Protein AF-A0A3P8KTK4-F1 (afdb_monomer)

Nearest PDB structures (foldseek):
  6efv-assembly1_A  TM=1.000E+00  e=2.292E-14  Escherichia coli
  1ddi-assembly1_A  TM=9.531E-01  e=2.652E-13  Escherichia coli
  2ok8-assembly1_B  TM=7.585E-01  e=8.752E-03  Plasmodium falciparum 3D7
  5ogx-assembly1_A  TM=6.996E-01  e=1.082E-01  Amycolatopsis methanolica 239
  9ayr-assembly1_C  TM=4.311E-01  e=2.240E-01  Saccharomyces cerevisiae

Organism: Raoultella terrigena (NCBI:txid577)

InterPro domains:
  IPR001433 Oxidoreductase FAD/NAD(P)-binding [PF00175] (48-99)
  IPR001709 Flavoprotein pyridine nucleotide cytochrome reductase [PR00371] (10-19)
  IPR001709 Flavoprotein pyridine nucleotide cytochrome reductase [PR00371] (47-66)
  IPR001709 Flavoprotein pyridine nucleotide cytochrome reductase [PR00371] (72-81)
  IPR001709 Flavoprotein pyridine nucleotide cytochrome reductase [PR00371] (85-96)
  IPR039261 Ferredoxin-NADP reductase (FNR), nucleotide-binding domain [G3DSA:3.40.50.80] (36-125)
  IPR039261 Ferredoxin-NADP reductase (FNR), nucleotide-binding domain [SSF52343] (35-105)

Sequence (134 aa):
MTSKARARAGGASSFLADRVEEDGEVRVFIEHNDNFRLPANPQTPVIMIGPGTGIAPFRAFMQQRAAEGAEGKNWLFFGNPHFTEDFLYQVEWQSYVKEGVLSRIDSGLVPRSTTKSLRSGQAARAGGRTVALD

pLDDT: mean 81.79, std 23.01, range [28.19, 98.56]

Structure (mmCIF, N/CA/C/O backbone):
data_AF-A0A3P8KTK4-F1
#
_entry.id   AF-A0A3P8KTK4-F1
#
loop_
_atom_site.group_PDB
_atom_site.id
_atom_site.type_symbol
_atom_site.label_atom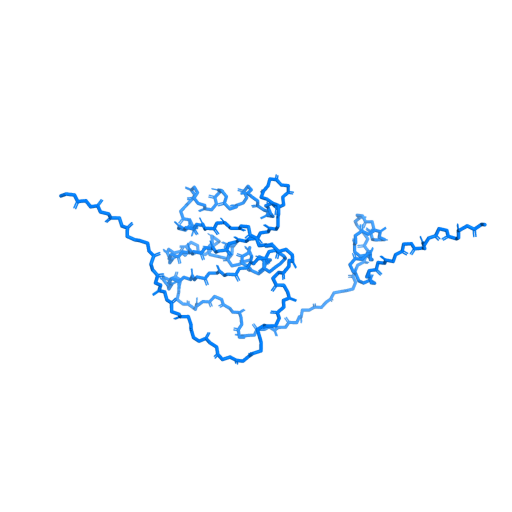_id
_atom_site.label_alt_id
_atom_site.label_comp_id
_atom_site.label_asym_id
_atom_site.label_entity_id
_atom_site.label_seq_id
_atom_site.pdbx_PDB_ins_code
_atom_site.Cartn_x
_atom_site.Cartn_y
_atom_site.Cartn_z
_atom_site.occupancy
_atom_site.B_iso_or_equiv
_atom_site.auth_seq_id
_atom_site.auth_comp_id
_atom_site.auth_asym_id
_atom_site.auth_atom_id
_atom_site.pdbx_PDB_model_num
ATOM 1 N N . MET A 1 1 ? 34.768 9.206 -31.311 1.00 45.50 1 MET A N 1
ATOM 2 C CA . MET A 1 1 ? 33.555 8.361 -31.264 1.00 45.50 1 MET A CA 1
ATOM 3 C C . MET A 1 1 ? 33.237 8.059 -29.808 1.00 45.50 1 MET A C 1
ATOM 5 O O . MET A 1 1 ? 33.858 7.185 -29.224 1.00 45.50 1 MET A O 1
ATOM 9 N N . THR A 1 2 ? 32.351 8.827 -29.180 1.00 51.47 2 THR A N 1
ATOM 10 C CA . THR A 1 2 ? 31.873 8.529 -27.825 1.00 51.47 2 THR A CA 1
ATOM 11 C C . THR A 1 2 ? 30.821 7.427 -27.921 1.00 51.47 2 THR A C 1
ATOM 13 O O . THR A 1 2 ? 29.769 7.611 -28.530 1.00 51.47 2 THR A O 1
ATOM 16 N N . SER A 1 3 ? 31.113 6.244 -27.379 1.00 65.00 3 SER A N 1
ATOM 17 C CA . SER A 1 3 ? 30.125 5.168 -27.284 1.00 65.00 3 SER A CA 1
ATOM 18 C C . SER A 1 3 ? 28.942 5.660 -26.446 1.00 65.00 3 SER A C 1
ATOM 20 O O . SER A 1 3 ? 29.123 5.988 -25.272 1.00 65.00 3 SER A O 1
ATOM 22 N N . LYS A 1 4 ? 27.735 5.721 -27.022 1.00 71.00 4 LYS A N 1
ATOM 23 C CA . LYS A 1 4 ? 26.505 5.926 -26.241 1.00 71.00 4 LYS A CA 1
ATOM 24 C C . LY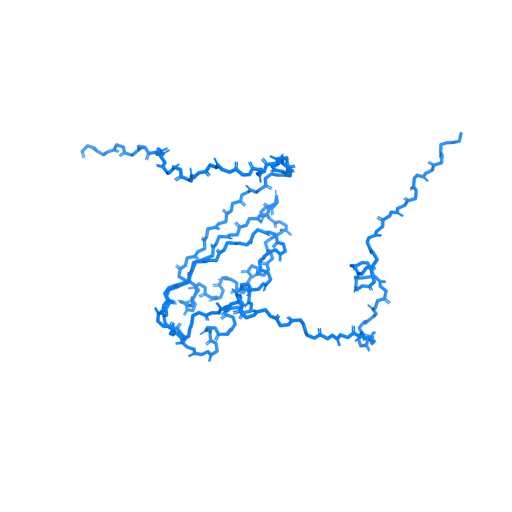S A 1 4 ? 26.437 4.842 -25.161 1.00 71.00 4 LYS A C 1
ATOM 26 O O . LYS A 1 4 ? 26.539 3.655 -25.470 1.00 71.00 4 LYS A O 1
ATOM 31 N N . ALA A 1 5 ? 26.290 5.247 -23.902 1.00 79.31 5 ALA A N 1
ATOM 32 C CA . ALA A 1 5 ? 26.124 4.312 -22.798 1.00 79.31 5 ALA A CA 1
ATOM 33 C C . ALA A 1 5 ? 24.862 3.459 -23.022 1.00 79.31 5 ALA A C 1
ATOM 35 O O . ALA A 1 5 ? 23.799 3.985 -23.351 1.00 79.31 5 ALA A O 1
ATOM 36 N N . ARG A 1 6 ? 24.981 2.134 -22.870 1.00 87.00 6 ARG A N 1
ATOM 37 C CA . ARG A 1 6 ? 23.844 1.207 -22.976 1.00 87.00 6 ARG A CA 1
ATOM 38 C C . ARG A 1 6 ? 22.940 1.369 -21.750 1.00 87.00 6 ARG A C 1
ATOM 40 O O . ARG A 1 6 ? 23.436 1.298 -20.626 1.00 87.00 6 ARG A O 1
ATOM 47 N N . ALA A 1 7 ? 21.633 1.516 -21.968 1.00 90.75 7 ALA A N 1
ATOM 48 C CA . ALA A 1 7 ? 20.640 1.526 -20.895 1.00 90.75 7 ALA A CA 1
ATOM 49 C C . ALA A 1 7 ? 20.676 0.214 -20.086 1.00 90.75 7 ALA A C 1
ATOM 51 O O . ALA A 1 7 ? 20.904 -0.868 -20.634 1.00 90.75 7 ALA A O 1
ATOM 52 N N . ARG A 1 8 ? 20.483 0.311 -18.768 1.00 93.69 8 ARG A N 1
ATOM 53 C CA . ARG A 1 8 ? 20.474 -0.822 -17.831 1.00 93.69 8 ARG A CA 1
ATOM 54 C C . ARG A 1 8 ? 19.179 -0.786 -17.023 1.00 93.69 8 ARG A C 1
ATOM 56 O O . ARG A 1 8 ? 18.750 0.293 -16.633 1.00 93.69 8 ARG A O 1
ATOM 63 N N . ALA A 1 9 ? 18.603 -1.955 -16.753 1.00 96.12 9 ALA A N 1
ATOM 64 C CA . ALA A 1 9 ? 17.367 -2.108 -15.987 1.00 96.12 9 ALA A CA 1
ATOM 65 C C . ALA A 1 9 ? 17.438 -3.339 -15.064 1.00 96.12 9 ALA A C 1
ATOM 67 O O . ALA A 1 9 ? 18.241 -4.248 -15.296 1.00 96.12 9 ALA A O 1
ATOM 68 N N . GLY A 1 10 ? 16.613 -3.356 -14.012 1.00 95.81 10 GLY A N 1
ATOM 69 C CA . GLY A 1 10 ? 16.494 -4.491 -13.091 1.00 95.81 10 GLY A CA 1
ATOM 70 C C . GLY A 1 10 ? 15.762 -5.670 -13.734 1.00 95.81 10 GLY A C 1
ATOM 71 O O . GLY A 1 10 ? 14.813 -5.468 -14.483 1.00 95.81 10 GLY A O 1
ATOM 72 N N . GLY A 1 11 ? 16.190 -6.903 -13.448 1.00 97.38 11 GLY A N 1
ATOM 73 C CA . GLY A 1 11 ? 15.676 -8.104 -14.121 1.00 97.38 11 GLY A CA 1
ATOM 74 C C . GLY A 1 11 ? 14.173 -8.327 -13.927 1.00 97.38 11 GLY A C 1
ATOM 75 O O . GLY A 1 11 ? 13.434 -8.338 -14.903 1.00 97.38 11 GLY A O 1
ATOM 76 N N . ALA A 1 12 ? 13.720 -8.455 -12.677 1.00 96.56 12 ALA A N 1
ATOM 77 C CA . ALA A 1 12 ? 12.318 -8.752 -12.369 1.00 96.56 12 ALA A CA 1
ATOM 78 C C . ALA A 1 12 ? 11.377 -7.573 -12.666 1.00 96.56 12 ALA A C 1
ATOM 80 O O . ALA A 1 12 ? 10.322 -7.764 -13.260 1.00 96.56 12 ALA A O 1
ATOM 81 N N . SER A 1 13 ? 11.770 -6.349 -12.301 1.00 95.81 13 SER A N 1
ATOM 82 C CA . SER A 1 13 ? 10.937 -5.163 -12.521 1.00 95.81 13 SER A CA 1
ATOM 83 C C . SER A 1 13 ? 10.761 -4.836 -14.004 1.00 95.81 13 SER A C 1
ATOM 85 O O . SER A 1 13 ? 9.641 -4.568 -14.412 1.00 95.81 13 SER A O 1
ATOM 87 N N . SER A 1 14 ? 11.820 -4.915 -14.824 1.00 96.44 14 SER A N 1
ATOM 88 C CA . SER A 1 14 ? 11.682 -4.726 -16.282 1.00 96.44 14 SER A CA 1
ATOM 89 C C . SER A 1 14 ? 11.006 -5.906 -16.972 1.00 96.44 14 SER A C 1
ATOM 91 O O . SER A 1 14 ? 10.364 -5.722 -17.995 1.00 96.44 14 SER A O 1
ATOM 93 N N . PHE A 1 15 ? 11.124 -7.125 -16.433 1.00 97.00 15 PHE A N 1
ATOM 94 C CA . PHE A 1 15 ? 10.346 -8.253 -16.936 1.00 97.00 15 PHE A CA 1
ATOM 95 C C . PHE A 1 15 ? 8.844 -7.981 -16.789 1.00 97.00 15 PHE A C 1
ATOM 97 O O . PHE A 1 15 ? 8.130 -8.052 -17.782 1.00 97.00 15 PHE A O 1
ATOM 104 N N . LEU A 1 16 ? 8.398 -7.595 -15.588 1.00 96.69 16 LEU A N 1
ATOM 105 C CA . LEU A 1 16 ? 6.993 -7.271 -15.330 1.00 96.69 16 LEU A CA 1
ATOM 106 C C . LEU A 1 16 ? 6.514 -6.014 -16.068 1.00 96.69 16 LEU A C 1
ATOM 108 O O . LEU A 1 16 ? 5.364 -5.975 -16.478 1.00 96.69 16 LEU A O 1
ATOM 112 N N . ALA A 1 17 ? 7.364 -4.994 -16.216 1.00 95.50 17 ALA A N 1
ATOM 113 C CA . ALA A 1 17 ? 6.969 -3.728 -16.832 1.00 95.50 17 ALA A CA 1
ATOM 114 C C . ALA A 1 17 ? 6.997 -3.749 -18.369 1.00 95.50 17 ALA A C 1
ATOM 116 O O . ALA A 1 17 ? 6.132 -3.143 -18.991 1.00 95.50 17 ALA A O 1
ATOM 117 N N . ASP A 1 18 ? 7.985 -4.421 -18.974 1.00 95.44 18 ASP A N 1
ATOM 118 C CA . ASP A 1 18 ? 8.307 -4.237 -20.397 1.00 95.44 18 ASP A CA 1
ATOM 119 C C . ASP A 1 18 ? 8.185 -5.517 -21.241 1.00 95.44 18 ASP A C 1
ATOM 121 O O . ASP A 1 18 ? 8.278 -5.442 -22.465 1.00 95.44 18 ASP A O 1
ATOM 125 N N . ARG A 1 19 ? 8.097 -6.707 -20.623 1.00 94.38 19 ARG A N 1
ATOM 126 C CA . ARG A 1 19 ? 8.221 -7.993 -21.348 1.00 94.38 19 ARG A CA 1
ATOM 127 C C . ARG A 1 19 ? 7.021 -8.917 -21.233 1.00 94.38 19 ARG A C 1
ATOM 129 O O . ARG A 1 19 ? 6.904 -9.822 -22.053 1.00 94.38 19 ARG A O 1
ATOM 136 N N . VAL A 1 20 ? 6.200 -8.749 -20.203 1.00 96.69 20 VAL A N 1
ATOM 137 C CA . VAL A 1 20 ? 4.949 -9.493 -20.047 1.00 96.69 20 VAL A CA 1
ATOM 138 C C . VAL A 1 20 ? 3.840 -8.639 -20.644 1.00 96.69 20 VAL A C 1
ATOM 140 O O . VAL A 1 20 ? 3.637 -7.509 -20.212 1.00 96.69 20 VAL A O 1
ATOM 143 N N . GLU A 1 21 ? 3.165 -9.167 -21.659 1.00 95.94 21 GLU A N 1
ATOM 144 C CA . GLU A 1 21 ? 1.981 -8.535 -22.244 1.00 95.94 21 GLU A CA 1
ATOM 145 C C . GLU A 1 21 ? 0.749 -8.784 -21.361 1.00 95.94 21 GLU A C 1
ATOM 147 O O . GLU A 1 21 ? 0.763 -9.649 -20.478 1.00 95.94 21 GLU A O 1
ATOM 152 N N . GLU A 1 22 ? -0.325 -8.026 -21.593 1.00 95.31 22 GLU A N 1
ATOM 153 C CA . GLU A 1 22 ? -1.630 -8.336 -21.002 1.00 95.31 22 GLU A CA 1
ATOM 154 C C . GLU A 1 22 ? -2.015 -9.789 -21.331 1.00 95.31 22 GLU A C 1
ATOM 156 O O . GLU A 1 22 ? -1.695 -10.300 -22.403 1.00 95.31 22 GLU A O 1
ATOM 161 N N . ASP A 1 23 ? -2.626 -10.479 -20.367 1.00 95.50 23 ASP A 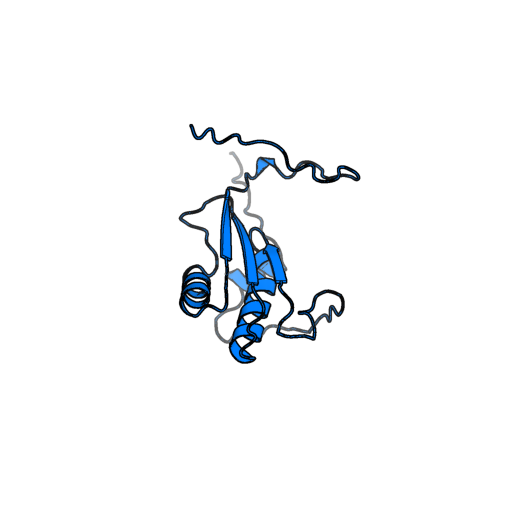N 1
ATOM 162 C CA . ASP A 1 23 ? -2.929 -11.920 -20.419 1.00 95.50 23 ASP A CA 1
ATOM 163 C C . ASP A 1 23 ? -1.707 -12.863 -20.523 1.00 95.50 23 ASP A C 1
ATOM 165 O O . ASP A 1 23 ? -1.858 -14.078 -20.672 1.00 95.50 23 ASP A O 1
ATOM 169 N N . GLY A 1 24 ? -0.484 -12.340 -20.378 1.00 94.88 24 GLY A N 1
ATOM 170 C CA . GLY A 1 24 ? 0.744 -13.128 -20.316 1.00 94.88 24 GLY A CA 1
ATOM 171 C C . GLY A 1 24 ? 0.901 -13.937 -19.020 1.00 94.88 24 GLY A C 1
ATOM 172 O O . GLY A 1 24 ? 0.414 -13.575 -17.948 1.00 94.88 24 GLY A O 1
ATOM 173 N N . GLU A 1 25 ? 1.645 -15.043 -19.093 1.00 96.62 25 GLU A N 1
ATOM 174 C CA . GLU A 1 25 ? 1.872 -15.919 -17.939 1.00 96.62 25 GLU A CA 1
ATOM 175 C C . GLU A 1 25 ? 3.003 -15.421 -17.025 1.00 96.62 25 GLU A C 1
ATOM 177 O O . GLU A 1 25 ? 4.123 -15.140 -17.464 1.00 96.62 25 GLU A O 1
ATOM 182 N N . VAL A 1 26 ? 2.749 -15.414 -15.712 1.00 97.56 26 VAL A N 1
ATOM 183 C CA . VAL A 1 26 ? 3.752 -15.116 -14.681 1.00 97.56 26 VAL A CA 1
ATOM 184 C C . VAL A 1 26 ? 3.749 -16.218 -13.630 1.00 97.56 26 VAL A C 1
ATOM 186 O O . VAL A 1 26 ? 2.714 -16.576 -13.073 1.00 97.56 26 VAL A O 1
ATOM 189 N N . ARG A 1 27 ? 4.933 -16.750 -13.315 1.00 97.38 27 ARG A N 1
ATOM 190 C CA . ARG A 1 27 ? 5.091 -17.705 -12.212 1.00 97.38 27 ARG A CA 1
ATOM 191 C C . ARG A 1 27 ? 5.124 -16.951 -10.890 1.00 97.38 27 ARG A C 1
ATOM 193 O O . ARG A 1 27 ? 6.013 -16.130 -10.677 1.00 97.38 27 ARG A O 1
ATOM 200 N N . VAL A 1 28 ? 4.185 -17.260 -10.004 1.00 97.69 28 VAL A N 1
ATOM 201 C CA . VAL A 1 28 ? 4.020 -16.591 -8.709 1.00 97.69 28 VAL A CA 1
ATOM 202 C C . VAL A 1 28 ? 3.913 -17.604 -7.574 1.00 97.69 28 VAL A C 1
ATOM 204 O O . VAL A 1 28 ? 3.483 -18.738 -7.772 1.00 97.69 28 VAL A O 1
ATOM 207 N N . PHE A 1 29 ? 4.304 -17.184 -6.376 1.00 97.62 29 PHE A N 1
ATOM 208 C CA . PHE A 1 29 ? 4.062 -17.888 -5.120 1.00 97.62 29 PHE A CA 1
ATOM 209 C C . PHE A 1 29 ? 3.876 -16.854 -4.003 1.00 97.62 29 PHE A C 1
ATOM 211 O O . PHE A 1 29 ? 4.227 -15.684 -4.176 1.00 97.62 29 PHE A O 1
ATOM 218 N N . ILE A 1 30 ? 3.313 -17.272 -2.869 1.00 97.25 30 ILE A N 1
ATOM 219 C CA . ILE A 1 30 ? 3.067 -16.392 -1.722 1.00 97.25 30 ILE A CA 1
ATOM 220 C C . ILE A 1 30 ? 4.147 -16.607 -0.666 1.00 97.25 30 ILE A C 1
ATOM 222 O O . ILE A 1 30 ? 4.321 -17.717 -0.170 1.00 97.25 30 ILE A O 1
ATOM 226 N N . GLU A 1 31 ? 4.828 -15.526 -0.295 1.00 96.94 31 GLU A N 1
ATOM 227 C CA . GLU A 1 31 ? 5.717 -15.487 0.865 1.00 96.94 31 GLU A CA 1
ATOM 228 C C . GLU A 1 31 ? 4.928 -14.980 2.080 1.00 96.94 31 GLU A C 1
ATOM 230 O O . GLU A 1 31 ? 4.512 -13.818 2.138 1.00 96.94 31 GLU A O 1
ATOM 235 N N . HIS A 1 32 ? 4.679 -15.853 3.055 1.00 95.75 32 HIS A N 1
ATOM 236 C CA . HIS A 1 32 ? 3.910 -15.499 4.247 1.00 95.75 32 HIS A CA 1
ATOM 237 C C . HIS A 1 32 ? 4.746 -14.667 5.232 1.00 95.75 32 HIS A C 1
ATOM 239 O O . HIS A 1 32 ? 5.870 -15.022 5.568 1.00 95.75 32 HIS A O 1
ATOM 245 N N . ASN A 1 33 ? 4.172 -13.575 5.751 1.00 9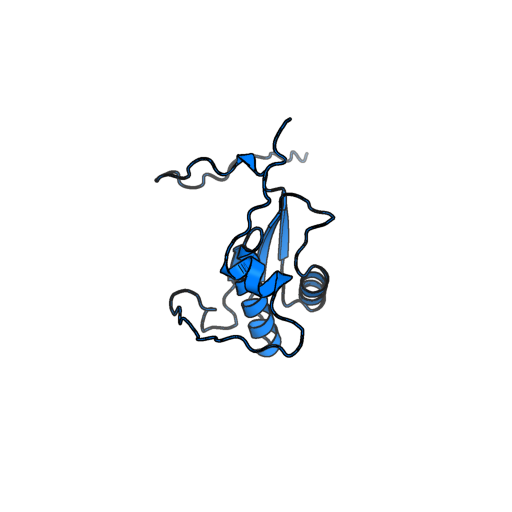5.44 33 ASN A N 1
ATOM 246 C CA . ASN A 1 33 ? 4.790 -12.758 6.803 1.00 95.44 33 ASN A CA 1
ATOM 247 C C . ASN A 1 33 ? 3.853 -12.506 7.994 1.00 95.44 33 ASN A C 1
ATOM 249 O O . ASN A 1 33 ? 3.151 -11.497 8.032 1.00 95.44 33 ASN A O 1
ATOM 253 N N . ASP A 1 34 ? 3.865 -13.384 8.991 1.00 94.12 34 ASP A N 1
ATOM 254 C CA . ASP A 1 34 ? 2.946 -13.289 10.138 1.00 94.12 34 ASP A CA 1
ATOM 255 C C . ASP A 1 34 ? 3.270 -12.147 11.108 1.00 94.12 34 ASP A C 1
ATOM 257 O O . ASP A 1 34 ? 2.424 -11.751 11.905 1.00 94.12 34 ASP A O 1
ATOM 261 N N . ASN A 1 35 ? 4.452 -11.541 10.978 1.00 95.88 35 ASN A N 1
ATOM 262 C CA . ASN A 1 35 ? 4.852 -10.372 11.759 1.00 95.88 35 ASN A CA 1
ATOM 263 C C . ASN A 1 35 ? 4.330 -9.050 11.171 1.00 95.88 35 ASN A C 1
ATOM 265 O O . ASN A 1 35 ? 4.516 -7.995 11.777 1.00 95.88 35 ASN A O 1
ATOM 269 N N . PHE A 1 36 ? 3.694 -9.079 9.995 1.00 97.00 36 PHE A N 1
ATOM 270 C CA . PHE A 1 36 ? 3.123 -7.899 9.349 1.00 97.00 36 PHE A CA 1
ATOM 271 C C . PHE A 1 36 ? 1.652 -8.147 8.997 1.00 97.00 36 PHE A C 1
ATOM 273 O O . PHE A 1 36 ? 1.302 -8.618 7.908 1.00 97.00 36 PHE A O 1
ATOM 280 N N . ARG A 1 37 ? 0.782 -7.866 9.970 1.00 97.19 37 ARG A N 1
ATOM 281 C CA . ARG A 1 37 ? -0.665 -8.108 9.920 1.00 97.19 37 ARG A CA 1
ATOM 282 C C . ARG A 1 37 ? -1.422 -6.955 10.564 1.00 97.19 37 ARG A C 1
ATOM 284 O O . ARG A 1 37 ? -0.879 -6.238 11.405 1.00 97.19 37 ARG A O 1
ATOM 291 N N . LEU A 1 38 ? -2.691 -6.814 10.194 1.00 97.75 38 LEU A N 1
ATOM 292 C CA . LEU A 1 38 ? -3.615 -5.991 10.960 1.00 97.75 38 LEU A CA 1
ATOM 293 C C . LEU A 1 38 ? -3.829 -6.590 12.361 1.00 97.75 38 LEU A C 1
ATOM 295 O O . LEU A 1 38 ? -3.764 -7.812 12.524 1.00 97.75 38 LEU A O 1
ATOM 299 N N . PRO A 1 39 ? -4.101 -5.754 13.377 1.00 97.25 39 PRO A N 1
ATOM 300 C CA . PRO A 1 39 ? -4.538 -6.242 14.677 1.00 97.25 39 PRO A CA 1
ATOM 301 C C . PRO A 1 39 ? -5.818 -7.072 14.544 1.00 97.25 39 PRO A C 1
ATOM 303 O O . PRO A 1 39 ? -6.729 -6.684 13.817 1.00 97.25 39 PRO A O 1
ATOM 306 N N . ALA A 1 40 ? -5.918 -8.167 15.301 1.00 95.88 40 ALA A N 1
ATOM 307 C CA . ALA A 1 40 ? -7.107 -9.024 15.297 1.00 95.88 40 ALA A CA 1
ATOM 308 C C . ALA A 1 40 ? -8.378 -8.299 15.776 1.00 95.88 40 ALA A C 1
ATOM 310 O O . ALA A 1 40 ? -9.483 -8.662 15.388 1.00 95.88 40 ALA A O 1
ATOM 311 N N . ASN A 1 41 ? -8.233 -7.279 16.630 1.00 97.56 41 ASN A N 1
ATOM 312 C CA . ASN A 1 41 ? -9.350 -6.441 17.044 1.00 97.56 41 ASN A CA 1
ATOM 313 C C . ASN A 1 41 ? -9.568 -5.307 16.016 1.00 97.56 41 ASN A C 1
ATOM 315 O O . ASN A 1 41 ? -8.705 -4.428 15.896 1.00 97.56 41 ASN A O 1
ATOM 319 N N . PRO A 1 42 ? -10.725 -5.259 15.328 1.00 96.50 42 PRO A N 1
ATOM 320 C CA . PRO A 1 42 ? -11.000 -4.253 14.300 1.00 96.50 42 PRO A CA 1
ATOM 321 C C . PRO A 1 42 ? -11.101 -2.823 14.852 1.00 96.50 42 PRO A C 1
ATOM 323 O O . PRO A 1 42 ? -10.929 -1.863 14.105 1.00 96.50 42 PRO A O 1
ATOM 326 N N . GLN A 1 43 ? -11.315 -2.662 16.160 1.00 97.44 43 GLN A N 1
ATOM 327 C CA . GLN A 1 43 ? -11.389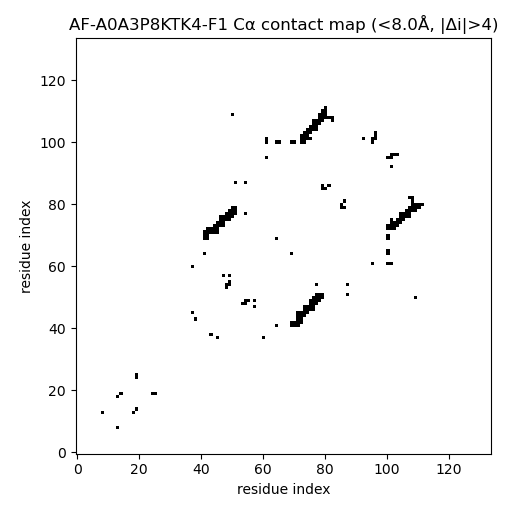 -1.361 16.833 1.00 97.44 43 GLN A CA 1
ATOM 328 C C . GLN A 1 43 ? -10.006 -0.777 17.160 1.00 97.44 43 GLN A C 1
ATOM 330 O O . GLN A 1 43 ? -9.882 0.401 17.499 1.00 97.44 43 GLN A O 1
ATOM 335 N N . THR A 1 44 ? -8.939 -1.580 17.072 1.00 98.38 44 THR A N 1
ATOM 336 C CA . THR A 1 44 ? -7.581 -1.123 17.382 1.00 98.38 44 THR A CA 1
ATOM 337 C C . THR A 1 44 ? -7.121 -0.067 16.368 1.00 98.38 44 THR A C 1
ATOM 339 O O . THR A 1 44 ? -7.135 -0.335 15.165 1.00 98.38 44 THR A O 1
ATOM 342 N N . PRO A 1 45 ? -6.677 1.127 16.798 1.00 98.25 45 PRO A N 1
ATOM 343 C CA . PRO A 1 45 ? -6.116 2.116 15.882 1.00 98.25 45 PRO A CA 1
ATOM 344 C C . PRO A 1 45 ? -4.833 1.617 15.206 1.00 98.25 45 PRO A C 1
ATOM 346 O O . PRO A 1 45 ? -4.013 0.958 15.844 1.00 98.25 45 PRO A O 1
ATOM 349 N N . VAL A 1 46 ? -4.632 1.965 13.934 1.00 98.31 46 VAL A N 1
ATOM 350 C CA . VAL A 1 46 ? -3.442 1.588 13.155 1.00 98.31 46 VAL A CA 1
ATOM 351 C C . VAL A 1 46 ? -2.783 2.833 12.567 1.00 98.31 46 VAL A C 1
ATOM 353 O O . VAL A 1 46 ? -3.441 3.678 11.958 1.00 98.31 46 VAL A O 1
ATOM 356 N N . ILE A 1 47 ? -1.464 2.926 12.743 1.00 98.19 47 ILE A N 1
ATOM 357 C CA . ILE A 1 47 ? -0.614 3.946 12.124 1.00 98.19 47 ILE A CA 1
ATOM 358 C C . ILE A 1 47 ? 0.268 3.256 11.086 1.00 98.19 47 ILE A C 1
ATOM 360 O O . ILE A 1 47 ? 0.952 2.278 11.382 1.00 98.19 47 ILE A O 1
ATOM 364 N N . MET A 1 48 ? 0.246 3.780 9.869 1.00 97.94 48 MET A N 1
ATOM 365 C CA . MET A 1 48 ? 0.906 3.242 8.689 1.00 97.94 48 MET A CA 1
ATOM 366 C C . MET A 1 48 ? 1.915 4.265 8.179 1.00 97.94 48 MET A C 1
ATOM 368 O O . MET A 1 48 ? 1.576 5.432 8.002 1.00 97.94 48 MET A O 1
ATOM 372 N N . ILE A 1 49 ? 3.157 3.845 7.946 1.00 95.75 49 ILE A N 1
ATOM 373 C CA . ILE A 1 49 ? 4.237 4.723 7.478 1.00 95.75 49 ILE A CA 1
ATOM 374 C C . ILE A 1 49 ? 4.895 4.052 6.277 1.00 95.75 49 ILE A C 1
ATOM 376 O O . ILE A 1 49 ? 5.616 3.069 6.437 1.00 95.75 49 ILE A O 1
ATOM 380 N N . GLY A 1 50 ? 4.629 4.565 5.074 1.00 91.50 50 GLY A N 1
ATOM 381 C CA . GLY A 1 50 ? 5.030 3.917 3.823 1.00 91.50 50 GLY A CA 1
ATOM 382 C C . GLY A 1 50 ? 5.360 4.911 2.717 1.00 91.50 50 GLY A C 1
ATOM 383 O O . GLY A 1 50 ? 4.478 5.224 1.919 1.00 91.50 50 GLY A O 1
ATOM 384 N N . PRO A 1 51 ? 6.605 5.412 2.636 1.00 90.94 51 PRO A N 1
ATOM 385 C CA . PRO A 1 51 ? 7.033 6.246 1.520 1.00 90.94 51 PRO A CA 1
ATOM 386 C C . PRO A 1 51 ? 7.241 5.419 0.239 1.00 90.94 51 PRO A C 1
ATOM 388 O O . PRO A 1 51 ? 7.660 4.258 0.291 1.00 90.94 51 PRO A O 1
ATOM 391 N N . GLY A 1 52 ? 6.983 6.032 -0.919 1.00 88.56 52 GLY A N 1
ATOM 392 C CA . GLY A 1 52 ? 7.145 5.415 -2.239 1.00 88.56 52 GLY A CA 1
ATOM 393 C C . GLY A 1 52 ? 6.413 4.074 -2.372 1.00 88.56 52 GLY A C 1
ATOM 394 O O . GLY A 1 52 ? 5.263 3.928 -1.960 1.00 88.56 52 GLY A O 1
ATOM 395 N N . THR A 1 53 ? 7.095 3.058 -2.905 1.00 90.38 53 THR A N 1
ATOM 396 C CA . THR A 1 53 ? 6.541 1.700 -3.061 1.00 90.38 53 THR A CA 1
ATOM 397 C C . THR A 1 53 ? 6.240 1.002 -1.730 1.00 90.38 53 THR A C 1
ATOM 399 O O . THR A 1 53 ? 5.497 0.022 -1.715 1.00 90.38 53 THR A O 1
ATOM 402 N N . GLY A 1 54 ? 6.743 1.522 -0.603 1.00 91.44 54 GLY A N 1
ATOM 403 C CA . GLY A 1 54 ? 6.405 1.052 0.743 1.00 91.44 54 GLY A CA 1
ATOM 404 C C . GLY A 1 54 ? 4.934 1.255 1.124 1.00 91.44 54 GLY A C 1
ATOM 405 O O . GLY A 1 54 ? 4.498 0.742 2.149 1.00 91.44 54 GLY A O 1
ATOM 406 N N . ILE A 1 55 ? 4.155 1.967 0.302 1.00 94.62 55 ILE A N 1
ATOM 407 C CA . ILE A 1 55 ? 2.709 2.137 0.474 1.00 94.62 55 ILE A CA 1
ATOM 408 C C . ILE A 1 55 ? 1.899 0.867 0.145 1.00 94.62 55 ILE A C 1
ATOM 410 O O . ILE A 1 55 ? 0.777 0.708 0.622 1.00 94.62 55 ILE A O 1
ATOM 414 N N . ALA A 1 56 ? 2.455 -0.049 -0.659 1.00 95.38 56 ALA A N 1
ATOM 415 C CA . ALA A 1 56 ? 1.743 -1.210 -1.196 1.00 95.38 56 ALA A CA 1
ATOM 416 C C . ALA A 1 56 ? 0.999 -2.063 -0.143 1.00 95.38 56 ALA A C 1
ATOM 418 O O . ALA A 1 56 ? -0.194 -2.308 -0.333 1.00 95.38 56 ALA A O 1
ATOM 419 N N . PRO A 1 57 ? 1.612 -2.484 0.981 1.00 97.25 57 PRO A N 1
ATOM 420 C CA . PRO A 1 57 ? 0.893 -3.291 1.965 1.00 97.25 57 PRO A CA 1
ATOM 421 C C . PRO A 1 57 ? -0.214 -2.510 2.693 1.00 97.25 57 PRO A C 1
ATOM 423 O O . PRO A 1 57 ? -1.210 -3.095 3.110 1.00 97.25 57 PRO A O 1
ATOM 426 N N . PHE A 1 58 ? -0.094 -1.186 2.809 1.00 97.88 58 PHE A N 1
ATOM 427 C CA . PHE A 1 58 ? -1.112 -0.354 3.452 1.00 97.88 58 PHE A CA 1
ATOM 428 C C . PHE A 1 58 ? -2.355 -0.177 2.584 1.00 97.88 58 PHE A C 1
ATOM 430 O O . PHE A 1 58 ? -3.458 -0.057 3.113 1.00 97.88 58 PHE A O 1
ATOM 437 N N . ARG A 1 59 ? -2.205 -0.248 1.255 1.00 97.62 59 ARG A N 1
ATOM 438 C CA . ARG A 1 59 ? -3.352 -0.364 0.347 1.00 97.62 59 ARG A CA 1
ATOM 439 C C . ARG A 1 59 ? -4.153 -1.633 0.652 1.00 97.62 59 ARG A C 1
ATOM 441 O O . ARG A 1 59 ? -5.369 -1.553 0.791 1.00 97.62 59 ARG A O 1
ATOM 448 N N . ALA A 1 60 ? -3.475 -2.770 0.842 1.00 97.94 60 ALA A N 1
ATOM 449 C CA . ALA A 1 60 ? -4.128 -4.025 1.224 1.00 97.94 60 ALA A CA 1
ATOM 450 C C . ALA A 1 60 ? -4.811 -3.930 2.602 1.00 97.94 60 ALA A C 1
ATOM 452 O O . ALA A 1 60 ? -5.936 -4.394 2.763 1.00 97.94 60 ALA A O 1
ATOM 453 N N . PHE A 1 61 ? -4.181 -3.272 3.583 1.00 98.19 61 PHE A N 1
ATOM 454 C CA . PHE A 1 61 ? -4.783 -3.066 4.908 1.00 98.19 61 PHE A CA 1
ATOM 455 C C . PHE A 1 61 ? -6.072 -2.242 4.846 1.00 98.19 61 PHE A C 1
ATOM 457 O O . PHE A 1 61 ? -7.050 -2.596 5.501 1.00 98.19 61 PHE A O 1
ATOM 464 N N . MET A 1 62 ? -6.103 -1.171 4.050 1.00 98.12 62 MET A N 1
ATOM 465 C CA . MET A 1 62 ? -7.321 -0.374 3.892 1.00 98.12 62 MET A CA 1
ATOM 466 C C . MET A 1 62 ? -8.428 -1.135 3.173 1.00 98.12 62 MET A C 1
ATOM 468 O O . MET A 1 62 ? -9.575 -1.051 3.600 1.00 98.12 62 MET A O 1
ATOM 472 N N . GLN A 1 63 ? -8.091 -1.914 2.141 1.00 98.25 63 GLN A N 1
ATOM 473 C CA . GLN A 1 63 ? -9.055 -2.784 1.463 1.00 98.25 63 GLN A CA 1
ATOM 474 C C . GLN A 1 63 ? -9.672 -3.790 2.440 1.00 98.25 63 GLN A C 1
ATOM 476 O O . GLN A 1 63 ? -10.891 -3.936 2.474 1.00 98.25 63 GLN A O 1
ATOM 481 N N . GLN A 1 64 ? -8.849 -4.428 3.279 1.00 98.25 64 GLN A N 1
ATOM 482 C CA . GLN A 1 64 ? -9.334 -5.356 4.298 1.00 98.25 64 GLN A CA 1
ATOM 483 C C . GLN A 1 64 ? -10.228 -4.647 5.326 1.00 98.25 64 GLN A C 1
ATOM 485 O O . GLN A 1 64 ? -11.340 -5.100 5.579 1.00 98.25 64 GLN A O 1
ATOM 490 N N . ARG A 1 65 ? -9.797 -3.504 5.876 1.00 98.06 65 ARG A N 1
ATOM 491 C CA . ARG A 1 65 ? -10.594 -2.754 6.863 1.00 98.06 65 ARG A CA 1
ATOM 492 C C . ARG A 1 65 ? -11.916 -2.242 6.308 1.00 98.06 65 ARG A C 1
ATOM 494 O O . ARG A 1 65 ? -12.915 -2.290 7.019 1.00 98.06 65 ARG A O 1
ATOM 501 N N . ALA A 1 66 ? -11.931 -1.782 5.059 1.00 97.62 66 ALA A N 1
ATOM 502 C CA . ALA A 1 66 ? -13.154 -1.369 4.383 1.00 97.62 66 ALA A CA 1
ATOM 503 C C . ALA A 1 66 ? -14.105 -2.560 4.177 1.00 97.62 66 ALA A C 1
ATOM 505 O O . ALA A 1 66 ? -15.288 -2.453 4.485 1.00 97.62 66 ALA A O 1
ATOM 506 N N . ALA A 1 67 ? -13.587 -3.707 3.722 1.00 97.81 67 ALA A N 1
ATOM 507 C CA . ALA A 1 67 ? -14.382 -4.916 3.506 1.00 97.81 67 ALA A CA 1
ATOM 508 C C . ALA A 1 67 ? -14.958 -5.503 4.809 1.00 97.81 67 ALA A C 1
ATOM 510 O O . ALA A 1 67 ? -16.074 -6.015 4.813 1.00 97.81 67 ALA A O 1
ATOM 511 N N . GLU A 1 68 ? -14.214 -5.414 5.912 1.00 96.94 68 GLU A N 1
ATOM 512 C CA . GLU A 1 68 ? -14.636 -5.890 7.235 1.00 96.94 68 GLU A CA 1
ATOM 513 C C . GLU A 1 68 ? -15.507 -4.876 8.000 1.00 96.94 68 GLU A C 1
ATOM 515 O O . GLU A 1 68 ? -16.027 -5.204 9.065 1.00 96.94 68 GLU A O 1
ATOM 520 N N . GLY A 1 69 ? -15.662 -3.644 7.496 1.00 96.25 69 GLY A N 1
ATOM 521 C CA . GLY A 1 69 ? -16.368 -2.571 8.204 1.00 96.25 69 GLY A CA 1
ATOM 522 C C . GLY A 1 69 ? -15.686 -2.164 9.516 1.00 96.25 69 GLY A C 1
ATOM 523 O O . GLY A 1 69 ? -16.357 -1.817 10.485 1.00 96.25 69 GLY A O 1
ATOM 524 N N . ALA A 1 70 ? -14.355 -2.250 9.582 1.00 96.75 70 ALA A N 1
ATOM 525 C CA . ALA A 1 70 ? -13.600 -1.956 10.793 1.00 96.75 70 ALA A CA 1
ATOM 526 C C . ALA A 1 70 ? -13.664 -0.459 11.147 1.00 96.75 70 ALA A C 1
ATOM 528 O O . ALA A 1 70 ? -13.275 0.397 10.354 1.00 96.75 70 ALA A O 1
ATOM 529 N N . GLU A 1 71 ? -14.087 -0.145 12.371 1.00 94.62 71 GLU A N 1
ATOM 530 C CA . GLU A 1 71 ? -14.279 1.241 12.838 1.00 94.62 71 GLU A CA 1
ATOM 531 C C . GLU A 1 71 ? -13.032 1.829 13.526 1.00 94.62 71 GLU A C 1
ATOM 533 O O . GLU A 1 71 ? -12.978 3.018 13.856 1.00 94.62 71 GLU A O 1
ATOM 538 N N . GLY A 1 72 ? -12.001 1.006 13.754 1.00 97.25 72 GLY A N 1
ATOM 539 C CA . GLY A 1 72 ? -10.737 1.445 14.330 1.00 97.25 72 GLY A CA 1
ATOM 540 C C . GLY A 1 72 ? -10.053 2.499 13.458 1.00 97.25 72 GLY A C 1
ATOM 541 O O . GLY A 1 72 ? -9.936 2.348 12.242 1.00 97.25 72 GLY A O 1
ATOM 542 N N . LYS A 1 73 ? -9.538 3.560 14.089 1.00 98.44 73 LYS A N 1
ATOM 543 C CA . LYS A 1 73 ? -8.918 4.689 13.377 1.00 98.44 73 LYS A CA 1
ATOM 544 C C . LYS A 1 73 ? -7.711 4.256 12.543 1.00 98.44 73 LYS A C 1
ATOM 546 O O . LYS A 1 73 ? -6.881 3.470 13.003 1.00 98.44 73 LYS A O 1
ATOM 551 N N . ASN A 1 74 ? -7.574 4.843 11.358 1.00 98.56 74 ASN A N 1
ATOM 552 C CA . ASN A 1 74 ? -6.467 4.597 10.435 1.00 98.56 74 ASN A CA 1
ATOM 553 C C . ASN A 1 74 ? -5.725 5.897 10.141 1.00 98.56 74 ASN A C 1
ATOM 555 O O . ASN A 1 74 ? -6.346 6.898 9.778 1.00 98.56 74 ASN A O 1
ATOM 559 N N . TRP A 1 75 ? -4.401 5.877 10.261 1.00 98.19 75 TRP A N 1
ATOM 560 C CA . TRP A 1 75 ? -3.555 7.015 9.917 1.00 98.19 75 TRP A CA 1
ATOM 561 C C . TRP A 1 75 ? -2.443 6.586 8.968 1.00 98.19 75 TRP A C 1
ATOM 563 O O . TRP A 1 75 ? -1.653 5.711 9.308 1.00 98.19 75 TRP A O 1
ATOM 573 N N . LEU A 1 76 ? -2.370 7.211 7.793 1.00 97.25 76 LEU A N 1
ATOM 574 C CA . LEU A 1 76 ? -1.304 7.001 6.819 1.00 97.25 76 LEU A CA 1
ATOM 575 C C . LEU A 1 76 ? -0.333 8.189 6.760 1.00 97.25 76 LEU A C 1
ATOM 577 O O . LEU A 1 76 ? -0.742 9.327 6.543 1.00 97.25 76 LEU A O 1
ATOM 581 N N . PHE A 1 77 ? 0.961 7.902 6.866 1.00 94.31 77 PHE A N 1
ATOM 582 C CA . PHE A 1 77 ? 2.046 8.789 6.465 1.00 94.31 77 PHE A CA 1
ATOM 583 C C . PHE A 1 77 ? 2.601 8.326 5.121 1.00 94.31 77 PHE A C 1
ATOM 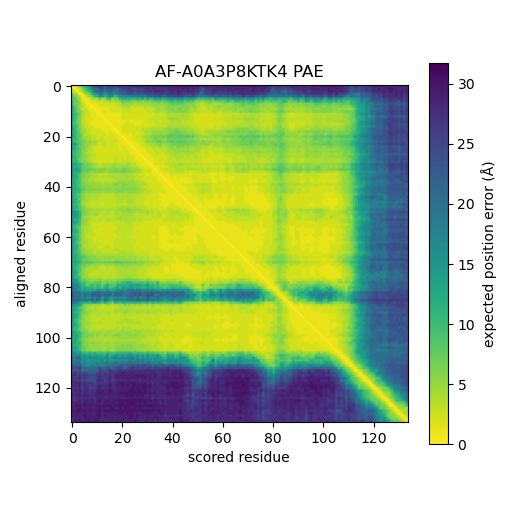585 O O . PHE A 1 77 ? 3.191 7.244 5.016 1.00 94.31 77 PHE A O 1
ATOM 592 N N . PHE A 1 78 ? 2.434 9.163 4.102 1.00 90.12 78 PHE A N 1
ATOM 593 C CA . PHE A 1 78 ? 2.942 8.928 2.757 1.00 90.12 78 PHE A CA 1
ATOM 594 C C . PHE A 1 78 ? 4.005 9.965 2.387 1.00 90.12 78 PHE A C 1
ATOM 596 O O . PHE A 1 78 ? 3.964 11.117 2.815 1.00 90.12 78 PHE A O 1
ATOM 603 N N . GLY A 1 79 ? 4.963 9.577 1.553 1.00 85.00 79 GLY A N 1
ATOM 604 C CA . GLY A 1 79 ? 5.898 10.537 0.991 1.00 85.00 79 GLY A CA 1
ATOM 605 C C . GLY A 1 79 ? 6.551 10.045 -0.286 1.00 85.00 79 GLY A C 1
ATOM 606 O O . GLY A 1 79 ? 6.909 8.872 -0.393 1.00 85.00 79 GLY A O 1
ATOM 607 N N . ASN A 1 80 ? 6.714 10.956 -1.241 1.00 80.25 80 ASN A N 1
ATOM 608 C CA . ASN A 1 80 ? 7.421 10.724 -2.499 1.00 80.25 80 ASN A CA 1
ATOM 609 C C . ASN A 1 80 ? 8.211 11.999 -2.882 1.00 80.25 80 ASN A C 1
ATOM 611 O O . ASN A 1 80 ? 7.862 13.086 -2.406 1.00 80.25 80 ASN A O 1
ATOM 615 N N . PRO A 1 81 ? 9.289 11.922 -3.692 1.00 71.94 81 PRO A N 1
ATOM 616 C CA . PRO A 1 81 ? 10.070 13.094 -4.089 1.00 71.94 81 PRO A CA 1
ATOM 617 C C . PRO A 1 81 ? 9.303 14.113 -4.938 1.00 71.94 81 PRO A C 1
ATOM 619 O O . PRO A 1 81 ? 9.724 15.264 -5.008 1.00 71.94 81 PRO A O 1
ATOM 622 N N . HIS A 1 82 ? 8.213 13.726 -5.597 1.00 69.06 82 HIS A N 1
ATOM 623 C CA . HIS A 1 82 ? 7.383 14.635 -6.384 1.00 69.06 82 HIS A CA 1
ATOM 624 C C . HIS A 1 82 ? 5.927 14.468 -5.940 1.00 69.06 82 HIS A C 1
ATOM 626 O O . HIS A 1 82 ? 5.383 13.374 -5.951 1.00 69.06 82 HIS A O 1
ATOM 632 N N . PHE A 1 83 ? 5.293 15.539 -5.462 1.00 55.78 83 PHE A N 1
ATOM 633 C CA . PHE A 1 83 ? 3.928 15.451 -4.926 1.00 55.78 83 PHE A CA 1
ATOM 634 C C . PHE A 1 83 ? 2.865 15.388 -6.036 1.00 55.78 83 PHE A C 1
ATOM 636 O O . PHE A 1 83 ? 1.838 14.742 -5.870 1.00 55.78 83 PHE A O 1
ATOM 643 N N . THR A 1 84 ? 3.115 16.046 -7.171 1.00 56.47 84 THR A N 1
ATOM 644 C CA . THR A 1 84 ? 2.133 16.254 -8.248 1.00 56.47 84 THR A CA 1
ATOM 645 C C . THR A 1 84 ? 2.068 15.128 -9.275 1.00 56.47 84 THR A C 1
ATOM 647 O O . THR A 1 84 ? 1.050 14.992 -9.941 1.00 56.47 84 THR A O 1
ATOM 650 N N . GLU A 1 85 ? 3.127 14.333 -9.418 1.00 60.56 85 GLU A N 1
ATOM 651 C CA . GLU A 1 85 ? 3.235 13.307 -10.473 1.00 60.56 85 GLU A CA 1
ATOM 652 C C . GLU A 1 85 ? 3.152 11.876 -9.923 1.00 60.56 85 GLU A C 1
ATOM 654 O O . GLU A 1 85 ? 3.029 10.916 -10.671 1.00 60.56 85 GLU A O 1
ATOM 659 N N . ASP A 1 86 ? 3.196 11.733 -8.600 1.00 65.38 86 ASP A N 1
ATOM 660 C CA . ASP A 1 86 ? 3.782 10.550 -7.971 1.00 65.38 86 ASP A CA 1
ATOM 661 C C . ASP A 1 86 ? 2.980 10.105 -6.729 1.00 65.38 86 ASP A C 1
ATOM 663 O O . ASP A 1 86 ? 3.451 9.307 -5.909 1.00 65.38 86 ASP A O 1
ATOM 667 N N . PHE A 1 87 ? 1.753 10.619 -6.559 1.00 77.75 87 PHE A N 1
ATOM 668 C CA . PHE A 1 87 ? 0.870 10.184 -5.480 1.00 77.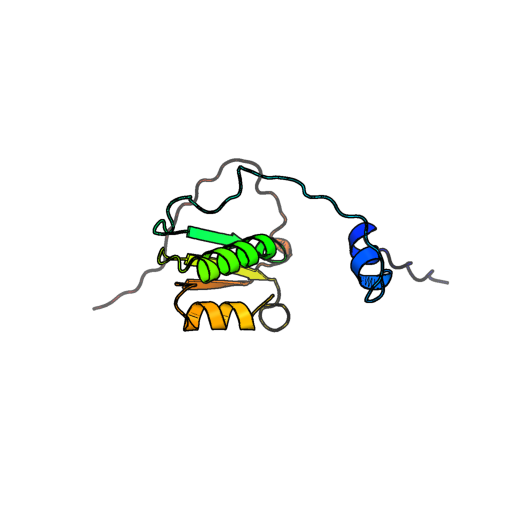75 87 PHE A CA 1
ATOM 669 C C . PHE A 1 87 ? 0.162 8.876 -5.850 1.00 77.75 87 PHE A C 1
ATOM 671 O O . PHE A 1 87 ? -0.962 8.845 -6.355 1.00 77.75 87 PHE A O 1
ATOM 678 N N . LEU A 1 88 ? 0.853 7.772 -5.573 1.00 85.06 88 LEU A N 1
ATOM 679 C CA . LEU A 1 88 ? 0.363 6.420 -5.812 1.00 85.06 88 LEU A CA 1
ATOM 680 C C . LEU A 1 88 ? -1.009 6.199 -5.152 1.00 85.06 88 LEU A C 1
ATOM 682 O O . LEU A 1 88 ? -1.159 6.356 -3.938 1.00 85.06 88 LEU A O 1
ATOM 686 N N . TYR A 1 89 ? -1.988 5.788 -5.964 1.00 90.69 89 TYR A N 1
ATOM 687 C CA . TYR A 1 89 ? -3.366 5.477 -5.556 1.00 90.69 89 TYR A CA 1
ATOM 688 C C . TYR A 1 89 ? -4.160 6.662 -4.976 1.00 90.69 89 TYR A C 1
ATOM 690 O O . TYR A 1 89 ? -5.069 6.462 -4.174 1.00 90.69 89 TYR A O 1
ATOM 698 N N . GLN A 1 90 ? -3.856 7.900 -5.385 1.00 89.31 90 GLN A N 1
ATOM 699 C CA . GLN A 1 90 ? -4.491 9.122 -4.867 1.00 89.31 90 GLN A CA 1
ATOM 700 C C . GLN A 1 90 ? -6.026 9.049 -4.757 1.00 89.31 90 GLN A C 1
ATOM 702 O O . GLN A 1 90 ? -6.580 9.419 -3.722 1.00 89.31 90 GLN A O 1
ATOM 707 N N . VAL A 1 91 ? -6.708 8.566 -5.801 1.00 92.62 91 VAL A N 1
ATOM 708 C CA . VAL A 1 91 ? -8.180 8.474 -5.829 1.00 92.62 91 VAL A CA 1
ATOM 709 C C . VAL A 1 91 ? -8.704 7.511 -4.759 1.00 92.62 91 VAL A C 1
ATOM 711 O O . VAL A 1 91 ? -9.683 7.825 -4.087 1.00 92.62 91 VAL A O 1
ATOM 714 N N . GLU A 1 92 ? -8.028 6.379 -4.539 1.00 95.31 92 GLU A N 1
ATOM 715 C CA . GLU A 1 92 ? -8.416 5.414 -3.502 1.00 95.31 92 GLU A CA 1
ATOM 716 C C . GLU A 1 92 ? -8.299 6.032 -2.105 1.00 95.31 92 GLU A C 1
ATOM 718 O O . GLU A 1 92 ? -9.232 5.947 -1.311 1.00 95.31 92 GLU A O 1
ATOM 723 N N . TRP A 1 93 ? -7.195 6.730 -1.814 1.00 94.88 93 TRP A N 1
ATOM 724 C CA . TRP A 1 93 ? -7.011 7.391 -0.516 1.00 94.88 93 TRP A CA 1
ATOM 725 C C . TRP A 1 93 ? -8.057 8.473 -0.262 1.00 94.88 93 TRP A C 1
ATOM 727 O O . TRP A 1 93 ? -8.567 8.579 0.851 1.00 94.88 93 TRP A O 1
ATOM 737 N N . GLN A 1 94 ? -8.408 9.253 -1.287 1.00 93.81 94 GLN A N 1
ATOM 738 C CA . GLN A 1 94 ? -9.481 10.243 -1.189 1.00 93.81 94 GLN A CA 1
ATOM 739 C C . GLN A 1 94 ? -10.836 9.582 -0.904 1.00 93.81 94 GLN A C 1
ATOM 741 O O . GLN A 1 94 ? -11.588 10.095 -0.074 1.00 93.81 94 GLN A O 1
ATOM 746 N N . SER A 1 95 ? -11.125 8.436 -1.533 1.00 96.88 95 SER A N 1
ATOM 747 C CA . SER A 1 95 ? -12.344 7.664 -1.258 1.00 96.88 95 SER A CA 1
ATOM 748 C C . SER A 1 95 ? -12.373 7.171 0.184 1.00 96.88 95 SER A C 1
ATOM 750 O O . SER A 1 95 ? -13.333 7.443 0.896 1.00 96.88 95 SER A O 1
ATOM 752 N N . TYR A 1 96 ? -11.286 6.564 0.671 1.00 97.75 96 TYR A N 1
ATOM 753 C CA . TYR A 1 96 ? -11.230 6.076 2.050 1.00 97.75 96 TYR A CA 1
ATOM 754 C C . TYR A 1 96 ? -11.370 7.188 3.091 1.00 97.75 96 TYR A C 1
ATOM 756 O O . TYR A 1 96 ? -11.968 6.956 4.139 1.00 97.75 96 TYR A O 1
ATOM 764 N N . VAL A 1 97 ? -10.842 8.389 2.828 1.00 96.94 97 VAL A N 1
ATOM 765 C CA . VAL A 1 97 ? -11.064 9.549 3.709 1.00 96.94 97 VAL A CA 1
ATOM 766 C C . VAL A 1 97 ? -12.532 9.964 3.688 1.00 96.94 97 VAL A C 1
ATOM 768 O O . VAL A 1 97 ? -13.122 10.190 4.742 1.00 96.94 97 VAL A O 1
ATOM 771 N N . LYS A 1 98 ? -13.140 10.036 2.500 1.00 96.81 98 LYS A N 1
ATOM 772 C CA . LYS A 1 98 ? -14.551 10.407 2.333 1.00 96.81 98 LYS A CA 1
ATOM 773 C C . LYS A 1 98 ? -15.501 9.407 3.000 1.00 96.81 98 LYS A C 1
ATOM 775 O O . LYS A 1 98 ? -16.502 9.815 3.578 1.00 96.81 98 LYS A O 1
ATOM 780 N N . GLU A 1 99 ? -15.184 8.120 2.921 1.00 95.88 99 GLU A N 1
ATOM 781 C CA . GLU A 1 99 ? -15.942 7.020 3.527 1.00 95.88 99 GLU A CA 1
ATOM 782 C C . GLU A 1 99 ? -15.658 6.854 5.029 1.00 95.88 99 GLU A C 1
ATOM 784 O O . GLU A 1 99 ? -16.314 6.065 5.699 1.00 95.88 99 GLU A O 1
ATOM 789 N N . GLY A 1 100 ? -14.688 7.592 5.579 1.00 95.75 100 GLY A N 1
ATOM 790 C CA . GLY A 1 100 ? -14.325 7.545 6.997 1.00 95.75 100 GLY A CA 1
ATOM 791 C C . GLY A 1 100 ? -13.441 6.360 7.397 1.00 95.75 100 GLY A C 1
ATOM 792 O O . GLY A 1 100 ? -12.996 6.307 8.544 1.00 95.75 100 GLY A O 1
ATOM 793 N N . VAL A 1 101 ? -13.117 5.454 6.466 1.00 97.31 101 VAL A N 1
ATOM 794 C CA . VAL A 1 101 ? -12.197 4.335 6.719 1.00 97.31 101 VAL A CA 1
ATOM 795 C C . VAL A 1 101 ? -10.799 4.874 7.033 1.00 97.31 101 VAL A C 1
ATOM 797 O O . VAL A 1 101 ? -10.180 4.456 8.009 1.00 97.31 101 VAL A O 1
ATOM 800 N N . LEU A 1 102 ? -10.289 5.838 6.254 1.00 97.56 102 LEU A N 1
ATOM 801 C CA . LEU A 1 102 ? -9.017 6.511 6.534 1.00 97.56 102 LEU A CA 1
ATOM 802 C C . LEU A 1 102 ? -9.259 7.782 7.346 1.00 97.56 102 LEU A C 1
ATOM 804 O O . LEU A 1 102 ? -9.709 8.795 6.821 1.00 97.56 102 LEU A O 1
ATOM 808 N N . SER A 1 103 ? -8.909 7.753 8.629 1.00 97.50 103 SER A N 1
ATOM 809 C CA . SER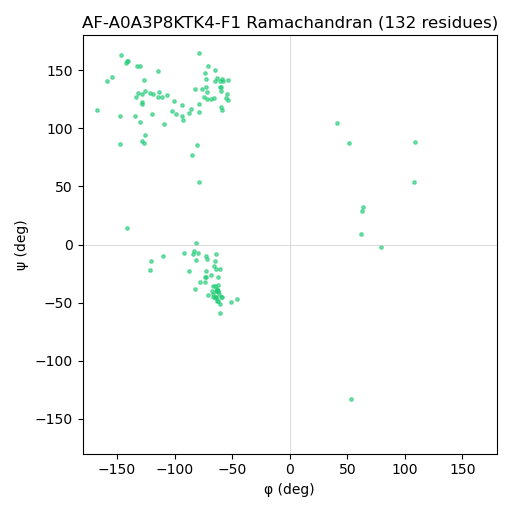 A 1 103 ? -9.160 8.879 9.533 1.00 97.50 103 SER A CA 1
ATOM 810 C C . SER A 1 103 ? -8.229 10.064 9.279 1.00 97.50 103 SER A C 1
ATOM 812 O O . SER A 1 103 ? -8.608 11.209 9.517 1.00 97.50 103 SER A O 1
ATOM 814 N N . ARG A 1 104 ? -6.988 9.802 8.852 1.00 96.19 104 ARG A N 1
ATOM 815 C CA . ARG A 1 104 ? -5.999 10.848 8.586 1.00 96.19 104 ARG A CA 1
ATOM 816 C C . ARG A 1 104 ? -4.959 10.398 7.570 1.00 96.19 104 ARG A C 1
ATOM 818 O O . ARG A 1 104 ? -4.507 9.253 7.591 1.00 96.19 104 ARG A O 1
ATOM 825 N N . ILE A 1 105 ? -4.526 11.336 6.736 1.00 94.44 105 ILE A N 1
ATOM 826 C CA . ILE A 1 105 ? -3.382 11.167 5.849 1.00 94.44 105 ILE A CA 1
ATOM 827 C C . ILE A 1 105 ? -2.478 12.396 5.931 1.00 94.44 105 ILE A C 1
ATOM 829 O O . ILE A 1 105 ? -2.946 13.521 5.779 1.00 94.44 105 ILE A O 1
ATOM 833 N N . ASP A 1 106 ? -1.190 12.180 6.188 1.00 91.31 106 ASP A N 1
ATOM 834 C CA . ASP A 1 106 ? -0.163 13.213 6.076 1.00 91.31 106 ASP A CA 1
ATOM 835 C C . ASP A 1 106 ? 0.788 12.835 4.939 1.00 91.31 106 ASP A C 1
ATOM 837 O O . ASP A 1 106 ? 1.335 11.730 4.900 1.00 91.31 106 ASP A O 1
ATOM 841 N N . SER A 1 107 ? 0.982 13.763 4.006 1.00 83.25 107 SER A N 1
ATOM 842 C CA . SER A 1 107 ? 1.875 13.599 2.861 1.00 83.25 107 SER A CA 1
ATOM 843 C C . SER A 1 107 ? 3.058 14.559 2.952 1.00 83.25 107 SER A C 1
ATOM 845 O O . SER A 1 107 ? 2.855 15.758 3.151 1.00 83.25 107 SER A O 1
ATOM 847 N N . GLY A 1 108 ? 4.281 14.062 2.766 1.00 78.94 108 GLY A N 1
ATOM 848 C CA . GLY A 1 108 ? 5.499 14.876 2.808 1.00 78.94 108 GLY A CA 1
ATOM 849 C C . GLY A 1 108 ? 6.460 14.621 1.646 1.00 78.94 108 GLY A C 1
ATOM 850 O O . GLY A 1 108 ? 6.508 13.531 1.079 1.00 78.94 108 GLY A O 1
ATOM 851 N N . LEU A 1 109 ? 7.265 15.633 1.313 1.00 69.94 109 LEU A N 1
ATOM 852 C CA . LEU A 1 109 ? 8.376 15.501 0.371 1.00 69.94 109 LEU A CA 1
ATOM 853 C C . LEU A 1 109 ? 9.508 14.687 1.014 1.00 69.94 109 LEU A C 1
ATOM 855 O O . LEU A 1 109 ? 10.017 15.073 2.066 1.00 69.94 109 LEU A O 1
ATOM 859 N N . VAL A 1 110 ? 9.949 13.609 0.361 1.00 67.38 110 VAL A N 1
ATOM 860 C CA . VAL A 1 110 ? 11.139 12.841 0.776 1.00 67.38 110 VAL A CA 1
ATOM 861 C C . VAL A 1 110 ? 12.265 13.081 -0.240 1.00 67.38 110 VAL A C 1
ATOM 863 O O . VAL A 1 110 ? 12.214 12.531 -1.341 1.00 67.38 110 VAL A O 1
ATOM 866 N N . PRO A 1 111 ? 13.285 13.908 0.069 1.00 58.31 111 PRO A N 1
ATOM 867 C CA . PRO A 1 111 ? 14.385 14.180 -0.856 1.00 58.31 111 PRO A CA 1
ATOM 868 C C . PRO A 1 111 ? 15.230 12.929 -1.137 1.00 58.31 111 PRO A C 1
ATOM 870 O O . PRO A 1 111 ? 15.573 12.181 -0.221 1.00 58.31 111 PRO A O 1
ATOM 873 N N . ARG A 1 112 ? 15.667 12.733 -2.392 1.00 54.97 112 ARG A N 1
ATOM 874 C CA . ARG A 1 112 ? 16.543 11.598 -2.769 1.00 54.97 112 ARG A CA 1
ATOM 875 C C . ARG A 1 112 ? 17.896 11.597 -2.033 1.00 54.97 112 ARG A C 1
ATOM 877 O O . ARG A 1 112 ? 18.525 10.547 -1.921 1.00 54.97 112 ARG A O 1
ATOM 884 N N . SER A 1 113 ? 18.338 12.743 -1.504 1.00 54.16 113 SER A N 1
ATOM 885 C CA . SER A 1 113 ? 19.590 12.881 -0.743 1.00 54.16 113 SER 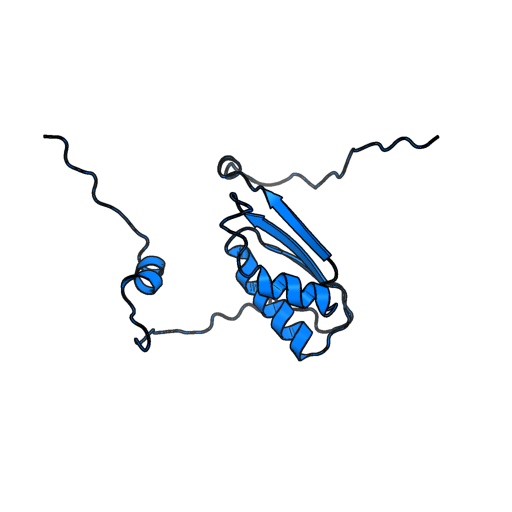A CA 1
ATOM 886 C C . SER A 1 113 ? 19.547 12.270 0.665 1.00 54.16 113 SER A C 1
ATOM 888 O O . SER A 1 113 ? 20.600 12.123 1.284 1.00 54.16 113 SER A O 1
ATOM 890 N N . THR A 1 114 ? 18.376 11.859 1.165 1.00 49.19 114 THR A N 1
ATOM 891 C CA . THR A 1 114 ? 18.221 11.313 2.527 1.00 49.19 114 THR A CA 1
ATOM 892 C C . THR A 1 114 ? 18.606 9.827 2.643 1.00 49.19 114 THR A C 1
ATOM 894 O O . THR A 1 114 ? 18.619 9.274 3.740 1.00 49.19 114 THR A O 1
ATOM 897 N N . THR A 1 115 ? 19.051 9.171 1.563 1.00 38.75 115 THR A N 1
ATOM 898 C CA . THR A 1 115 ? 19.644 7.816 1.638 1.00 38.75 115 THR A CA 1
ATOM 899 C C . THR A 1 115 ? 21.102 7.870 2.121 1.00 38.75 115 THR A C 1
ATOM 901 O O . THR A 1 115 ? 22.014 7.359 1.474 1.00 38.75 115 THR A O 1
ATOM 904 N N . LYS A 1 116 ? 21.358 8.515 3.265 1.00 33.09 116 LYS A N 1
ATOM 905 C CA . LYS A 1 116 ? 22.646 8.444 3.965 1.00 33.09 116 LYS A CA 1
ATOM 906 C C . LYS A 1 116 ? 22.419 8.018 5.416 1.00 33.09 116 LYS A C 1
ATOM 908 O O . LYS A 1 116 ? 22.184 8.834 6.292 1.00 33.09 116 LYS A O 1
ATOM 913 N N . SER A 1 117 ? 22.536 6.704 5.622 1.00 36.72 117 SER A N 1
ATOM 914 C CA . SER A 1 117 ? 22.878 6.012 6.874 1.00 36.72 117 SER A CA 1
ATOM 915 C C . SER A 1 117 ? 22.077 6.369 8.138 1.00 36.72 117 SER A C 1
ATOM 917 O O . SER A 1 117 ? 22.565 7.086 9.005 1.00 36.72 117 SER A O 1
ATOM 919 N N . LEU A 1 118 ? 20.943 5.694 8.349 1.00 39.44 118 LEU A N 1
ATOM 920 C CA . LEU A 1 118 ? 20.480 5.364 9.703 1.00 39.44 118 LEU A CA 1
ATOM 921 C C . LEU A 1 118 ? 21.169 4.063 10.146 1.00 39.44 118 LEU A C 1
ATOM 923 O O . LEU A 1 118 ? 20.594 2.979 10.098 1.00 39.44 118 LEU A O 1
ATOM 927 N N . ARG A 1 119 ? 22.444 4.161 10.537 1.00 37.25 119 ARG A N 1
ATOM 928 C CA . ARG A 1 119 ? 23.079 3.136 11.373 1.00 37.25 119 ARG A CA 1
ATOM 929 C C . ARG A 1 119 ? 22.801 3.501 12.829 1.00 37.25 119 ARG A C 1
ATOM 931 O O . ARG A 1 119 ? 23.262 4.535 13.291 1.00 37.25 119 ARG A O 1
ATOM 938 N N . SER A 1 120 ? 22.013 2.647 13.484 1.00 39.03 120 SER A N 1
ATOM 939 C CA . SER A 1 120 ? 21.933 2.415 14.935 1.00 39.03 120 SER A CA 1
ATOM 940 C C . SER A 1 120 ? 21.993 3.643 15.861 1.00 39.03 120 SER A C 1
ATOM 942 O O . SER A 1 120 ? 23.072 4.122 16.197 1.00 39.03 120 SER A O 1
ATOM 944 N N . GLY A 1 121 ? 20.828 4.026 16.401 1.00 46.47 121 GLY A N 1
ATOM 945 C CA . GLY A 1 121 ? 20.753 4.567 17.763 1.00 46.47 121 GLY A CA 1
ATOM 946 C C . GLY A 1 121 ? 20.481 6.060 17.935 1.00 46.47 121 GLY A C 1
ATOM 947 O O . GLY A 1 121 ? 21.205 6.703 18.686 1.00 46.47 121 GLY A O 1
ATOM 948 N N . GLN A 1 122 ? 19.413 6.615 17.351 1.00 35.31 122 GLN A N 1
ATOM 949 C CA . GLN A 1 122 ? 18.832 7.854 17.889 1.00 35.31 122 GLN A CA 1
ATOM 950 C C . GLN A 1 122 ? 17.310 7.766 17.984 1.00 35.31 122 GLN A C 1
ATOM 952 O O . GLN A 1 122 ? 16.592 7.719 16.989 1.00 35.31 122 GLN A O 1
ATOM 957 N N . ALA A 1 123 ? 16.853 7.715 19.235 1.00 39.75 123 ALA A N 1
ATOM 958 C CA . ALA A 1 123 ? 15.468 7.834 19.641 1.00 39.75 123 ALA A CA 1
ATOM 959 C C . ALA A 1 123 ? 14.894 9.185 19.194 1.00 39.75 123 ALA A C 1
ATOM 961 O O . ALA A 1 123 ? 15.527 10.231 19.356 1.00 39.75 123 ALA A O 1
ATOM 962 N N . ALA A 1 124 ? 13.679 9.147 18.654 1.00 39.22 124 ALA A N 1
ATOM 963 C CA . ALA A 1 124 ? 12.922 10.321 18.262 1.00 39.22 124 ALA A CA 1
ATOM 964 C C . ALA A 1 124 ? 12.699 11.250 19.469 1.00 39.22 124 ALA A C 1
ATOM 966 O O . ALA A 1 124 ? 12.008 10.893 20.422 1.00 39.22 124 ALA A O 1
ATOM 967 N N . ARG A 1 125 ? 13.264 12.461 19.418 1.00 34.38 125 ARG A N 1
ATOM 968 C CA . ARG A 1 125 ? 12.811 13.594 20.231 1.00 34.38 125 ARG A CA 1
ATOM 969 C C . ARG A 1 125 ? 11.909 14.463 19.365 1.00 34.38 125 ARG A C 1
ATOM 971 O O . ARG A 1 125 ? 12.373 15.081 18.412 1.00 34.38 125 ARG A O 1
ATOM 978 N N . ALA A 1 126 ? 10.625 14.498 19.703 1.00 37.03 126 ALA A N 1
ATOM 979 C CA . ALA A 1 126 ? 9.702 15.505 19.205 1.00 37.03 126 ALA A CA 1
ATOM 980 C C . ALA A 1 126 ? 9.993 16.830 19.924 1.00 37.03 126 ALA A C 1
ATOM 982 O O . ALA A 1 126 ? 10.032 16.873 21.153 1.00 37.03 126 ALA A O 1
ATOM 983 N N . GLY A 1 127 ? 10.212 17.904 19.169 1.00 30.38 127 GLY A N 1
ATOM 984 C CA . GLY A 1 127 ? 10.431 19.226 19.737 1.00 30.38 127 GLY A CA 1
ATOM 985 C C . GLY A 1 127 ? 10.358 20.334 18.694 1.00 30.38 127 GLY A C 1
ATOM 986 O O . GLY A 1 127 ? 11.225 20.429 17.834 1.00 30.38 127 GLY A O 1
ATOM 987 N N . GLY A 1 128 ? 9.355 21.201 18.850 1.00 28.31 128 GLY A N 1
ATOM 988 C CA . GLY A 1 128 ? 9.490 22.626 18.558 1.00 28.31 128 GLY A CA 1
ATOM 989 C C . GLY A 1 128 ? 8.757 23.154 17.329 1.00 28.31 128 GLY A C 1
ATOM 990 O O . GLY A 1 128 ? 9.367 23.362 16.284 1.00 28.31 128 GLY A O 1
ATOM 991 N N . ARG A 1 129 ? 7.492 23.553 17.503 1.00 28.58 129 ARG A N 1
ATOM 992 C CA . ARG A 1 129 ? 7.048 24.835 16.940 1.00 28.58 129 ARG A CA 1
ATOM 993 C C . ARG A 1 129 ? 5.987 25.492 17.819 1.00 28.58 129 ARG A C 1
ATOM 995 O O . ARG A 1 129 ? 4.870 25.007 17.951 1.00 28.58 129 ARG A O 1
ATOM 1002 N N . THR A 1 130 ? 6.421 26.585 18.433 1.00 32.62 130 THR A N 1
ATOM 1003 C CA . THR A 1 130 ? 5.662 27.585 19.176 1.00 32.62 130 THR A CA 1
ATOM 1004 C C . THR A 1 130 ? 4.535 28.148 18.315 1.00 32.62 130 THR A C 1
ATOM 1006 O O . THR A 1 130 ? 4.788 28.604 17.201 1.00 32.62 130 THR A O 1
ATOM 1009 N N . VAL A 1 131 ? 3.317 28.167 18.849 1.00 32.78 131 VAL A N 1
ATOM 1010 C CA . VAL A 1 131 ? 2.260 29.081 18.410 1.00 32.78 131 VAL A CA 1
ATOM 1011 C C . VAL A 1 131 ? 1.899 29.905 19.635 1.00 32.78 131 VAL A C 1
ATOM 1013 O O . VAL A 1 131 ? 1.437 29.361 20.635 1.00 32.78 131 VAL A O 1
ATOM 1016 N N . ALA A 1 132 ? 2.224 31.194 19.573 1.00 28.52 132 ALA A N 1
ATOM 1017 C CA . ALA A 1 132 ? 1.772 32.185 20.531 1.00 28.52 132 ALA A CA 1
ATOM 1018 C C . ALA A 1 132 ? 0.283 32.459 20.286 1.00 28.52 132 ALA A C 1
ATOM 1020 O O . ALA A 1 132 ? -0.128 32.617 19.136 1.00 28.52 132 ALA A O 1
ATOM 1021 N N . LEU A 1 133 ? -0.493 32.513 21.361 1.00 28.19 133 LEU A N 1
ATOM 1022 C CA . LEU A 1 133 ? -1.806 33.139 21.411 1.00 28.19 133 LEU A CA 1
ATOM 1023 C C . LEU A 1 133 ? -1.794 34.032 22.656 1.00 28.19 133 LEU A C 1
ATOM 1025 O O . LEU A 1 133 ? -1.334 33.575 23.707 1.00 28.19 133 LEU A O 1
ATOM 1029 N N . ASP A 1 134 ? -2.207 35.289 22.478 1.00 36.97 134 ASP A N 1
ATOM 1030 C CA . ASP A 1 134 ? -2.562 36.213 23.565 1.00 36.97 134 ASP A CA 1
ATOM 1031 C C . ASP A 1 134 ? -3.674 35.632 24.456 1.00 36.97 134 ASP A C 1
ATOM 1033 O O . ASP A 1 134 ? -4.527 34.874 23.927 1.00 36.97 134 ASP A O 1
#

Mean predicted aligned error: 10.69 Å

Solvent-accessible surface area (backbone atoms only — not comparable to full-atom values): 8904 Å² total; per-residue (Å²): 137,84,78,77,80,79,87,82,78,58,70,68,64,44,40,65,71,73,67,52,55,90,95,51,91,78,95,81,83,87,84,87,56,90,90,69,69,80,70,90,54,50,66,55,69,48,80,45,81,19,49,58,80,56,34,57,68,55,53,54,50,49,53,50,36,58,75,69,66,36,79,18,48,27,34,41,39,38,30,31,74,45,76,90,85,54,57,81,63,51,69,59,55,53,48,32,40,74,71,55,50,35,65,41,76,49,77,45,80,45,64,85,81,69,84,66,79,92,73,84,90,80,82,89,77,89,81,88,82,90,77,91,77,135

Foldseek 3Di:
DDPDDDDDDDDPVCCVVPPADVVGDDDDDDDDDPVDDDPPQLQAADEEEAEAPRCVVVLVVLVVSVVVVRLHEYEYEYEDQDPVPGPPPVVVQVVCCVVNSHVYYDYDHDDPVPPDDPDDDDDDDDDDDDDDDD

Secondary structure (DSSP, 8-state):
--PPPPP---HHHHIIIIIPPTT----------TTS---SSTTS-EEEE--GGGGHHHHHHHHHHHHHT--S-EEEEEEES-TTT--TTHHHHHHHHHTTS--EEEEEE--GGG-S---S--------------

Radius of gyration: 20.0 Å; Cα contacts (8 Å, |Δi|>4): 113; chains: 1; bounding box: 50×54×55 Å